Protein AF-W2SHR4-F1 (afdb_monomer_lite)

pLDDT: mean 83.43, std 14.7, range [30.67, 98.25]

Sequence (128 aa):
MEVKLDVLKSTKETQHYEEHKRFLTEFNEQIRTNECVMLLLMALVIFRPDRQNLREKERVRAIQNTYYGVLRRILECEYAGNEAFLVYEMLVRKLEELKHLKEGLVRIYYGFDSRQLDPLIKELFDMM

Secondary structure (DSSP, 8-state):
----HHHHTSSTTHHHHHHHHHHHHHS-HHHHH-HHHHHHHHHHHHS-TT-TT-S-HHHHHHHHHHHHHHHHHHHHHHS-TTHHHHHHHHHHHHHHHHHHHHHHHHHHHHTS-GGGS-HHHHHHTT--

Radius of gyration: 17.23 Å; chains: 1; bounding box: 41×39×40 Å

Organism: Necator americanus (NCBI:txid51031)

Structure (mmCIF, N/CA/C/O backbone):
data_AF-W2SHR4-F1
#
_entry.id   AF-W2SHR4-F1
#
loop_
_atom_site.group_PDB
_atom_site.id
_atom_site.type_symbol
_atom_site.label_atom_id
_atom_site.label_alt_id
_atom_site.label_comp_id
_atom_site.label_asym_id
_atom_site.label_entity_id
_atom_site.label_seq_id
_atom_site.pdbx_PDB_ins_code
_atom_site.Cartn_x
_atom_site.Cartn_y
_atom_site.Cartn_z
_atom_site.occupancy
_atom_site.B_iso_or_equiv
_atom_site.auth_seq_id
_atom_site.auth_comp_id
_atom_site.auth_asym_id
_atom_site.auth_atom_id
_atom_site.pdbx_PDB_model_num
ATOM 1 N N . MET A 1 1 ? -17.056 14.730 2.047 1.00 32.50 1 MET A N 1
ATOM 2 C CA . MET A 1 1 ? -16.840 14.171 3.396 1.00 32.50 1 MET A CA 1
ATOM 3 C C . MET A 1 1 ? -15.903 15.117 4.130 1.00 32.50 1 MET A C 1
ATOM 5 O O . MET A 1 1 ? -14.697 15.008 3.981 1.00 32.50 1 MET A O 1
ATOM 9 N N . GLU A 1 2 ? -16.447 16.112 4.829 1.00 30.67 2 GLU A N 1
ATOM 10 C CA . GLU A 1 2 ? -15.647 17.001 5.677 1.00 30.67 2 GLU A CA 1
ATOM 11 C C . GLU A 1 2 ? -15.578 16.386 7.073 1.00 30.67 2 GLU A C 1
ATOM 13 O O . GLU A 1 2 ? -16.386 16.687 7.948 1.00 30.67 2 GLU A O 1
ATOM 18 N N . VAL A 1 3 ? -14.604 15.502 7.295 1.00 43.50 3 VAL A N 1
ATOM 19 C CA . VAL A 1 3 ? -14.092 15.358 8.660 1.00 43.50 3 VAL A CA 1
ATOM 20 C C . VAL A 1 3 ? -13.490 16.722 8.967 1.00 43.50 3 VAL A C 1
ATOM 22 O O . VAL A 1 3 ? -12.493 17.092 8.346 1.00 43.50 3 VAL A O 1
ATOM 25 N N . LYS A 1 4 ? -14.146 17.525 9.814 1.00 46.62 4 LYS A N 1
ATOM 26 C CA . LYS A 1 4 ? -13.644 18.855 10.173 1.00 46.62 4 LYS A CA 1
ATOM 27 C C . LYS A 1 4 ? -12.223 18.674 10.694 1.00 46.62 4 LYS A C 1
ATOM 29 O O . LYS A 1 4 ? -12.038 18.178 11.796 1.00 46.62 4 LYS A O 1
ATOM 34 N N . LEU A 1 5 ? -11.227 19.072 9.903 1.00 51.47 5 LEU A N 1
ATOM 35 C CA . LEU A 1 5 ? -9.805 19.030 10.268 1.00 51.47 5 LEU A CA 1
ATOM 36 C C . LEU A 1 5 ? -9.551 19.708 11.622 1.00 51.47 5 LEU A C 1
ATOM 38 O O . LEU A 1 5 ? -8.602 19.368 12.314 1.00 51.47 5 LEU A O 1
ATOM 42 N N . ASP A 1 6 ? -10.429 20.628 12.024 1.00 52.22 6 ASP A N 1
ATOM 43 C CA . ASP A 1 6 ? -10.410 21.289 13.329 1.00 52.22 6 ASP A CA 1
ATOM 44 C C . ASP A 1 6 ? -10.598 20.333 14.516 1.00 52.22 6 ASP A C 1
ATOM 46 O O . ASP A 1 6 ? -10.060 20.585 15.588 1.00 52.22 6 ASP A O 1
ATOM 50 N N . VAL A 1 7 ? -11.271 19.201 14.310 1.00 52.81 7 VAL A N 1
ATOM 51 C CA . VAL A 1 7 ? -11.473 18.139 15.306 1.00 52.81 7 VAL A CA 1
ATOM 52 C C . VAL A 1 7 ? -10.161 17.376 15.562 1.00 52.81 7 VAL A C 1
ATOM 54 O O . VAL A 1 7 ? -9.895 16.950 16.682 1.00 52.81 7 VAL A O 1
ATOM 57 N N . LEU A 1 8 ? -9.276 17.293 14.559 1.00 53.03 8 LEU A N 1
ATOM 58 C CA . LEU A 1 8 ? -7.941 16.693 14.688 1.00 53.03 8 LEU A CA 1
ATOM 59 C C . LEU A 1 8 ? -6.909 17.635 15.340 1.00 53.03 8 LEU A C 1
ATOM 61 O O . LEU A 1 8 ? -5.856 17.180 15.776 1.00 53.03 8 LEU A O 1
ATOM 65 N N . LYS A 1 9 ? -7.197 18.943 15.410 1.00 55.06 9 LYS A N 1
ATOM 66 C CA . LYS A 1 9 ? -6.293 19.961 15.979 1.00 55.06 9 LYS A CA 1
ATOM 67 C C . LYS A 1 9 ? -6.436 20.130 17.496 1.00 55.06 9 LYS A C 1
ATOM 69 O O . LYS A 1 9 ? -5.599 20.794 18.101 1.00 55.06 9 LYS A O 1
ATOM 74 N N . SER A 1 10 ? -7.496 19.598 18.111 1.00 54.53 10 SER A N 1
ATOM 75 C CA . SER A 1 10 ? -7.900 19.957 19.480 1.00 54.53 10 SER A CA 1
ATOM 76 C C . SER A 1 10 ? -7.573 18.922 20.564 1.00 54.53 10 SER A C 1
ATOM 78 O O . SER A 1 10 ? -8.203 18.936 21.620 1.00 54.53 10 SER A O 1
ATOM 80 N N . THR A 1 11 ? -6.621 18.012 20.358 1.00 53.72 11 THR A N 1
ATOM 81 C CA . THR A 1 11 ? -6.336 16.928 21.318 1.00 53.72 11 THR A CA 1
ATOM 82 C C . THR A 1 11 ? -4.856 16.832 21.686 1.00 53.72 11 THR A C 1
ATOM 84 O O . THR A 1 11 ? -3.984 17.311 20.970 1.00 53.72 11 THR A O 1
ATOM 87 N N . LYS A 1 12 ? -4.563 16.158 22.811 1.00 57.06 12 LYS A N 1
ATOM 88 C CA . LYS A 1 12 ? -3.208 15.763 23.265 1.00 57.06 12 LYS A CA 1
ATOM 89 C C . LYS A 1 12 ? -2.420 14.928 22.232 1.00 57.06 12 LYS A C 1
ATOM 91 O O . LYS A 1 12 ? -1.250 14.643 22.448 1.00 57.06 12 LYS A O 1
ATOM 96 N N . GLU A 1 13 ? -3.061 14.579 21.120 1.00 62.97 13 GLU A N 1
ATOM 97 C CA . GLU A 1 13 ? -2.592 13.728 20.030 1.00 62.97 13 GLU A CA 1
ATOM 98 C C . GLU A 1 13 ? -2.060 14.536 18.825 1.00 62.97 13 GLU A C 1
ATOM 100 O O . GLU A 1 13 ? -1.950 14.000 17.722 1.00 62.97 13 GLU A O 1
ATOM 105 N N . THR A 1 14 ? -1.709 15.822 18.999 1.00 69.94 14 THR A N 1
ATOM 106 C CA . THR A 1 14 ? -1.122 16.684 17.945 1.00 69.94 14 THR A CA 1
ATOM 107 C C . THR A 1 14 ? 0.033 16.008 17.208 1.00 69.94 14 THR A C 1
ATOM 109 O O . THR A 1 14 ? 0.204 16.205 16.007 1.00 69.94 14 THR A O 1
ATOM 112 N N . GLN A 1 15 ? 0.807 15.175 17.909 1.00 75.88 15 GLN A N 1
ATOM 113 C CA . GLN A 1 15 ? 1.876 14.387 17.308 1.00 75.88 15 GLN A CA 1
ATOM 114 C C . GLN A 1 15 ? 1.356 13.467 16.192 1.00 75.88 15 GLN A C 1
ATOM 116 O O . GLN A 1 15 ? 1.890 13.502 15.087 1.00 75.88 15 GLN A O 1
ATOM 121 N N . HIS A 1 16 ? 0.296 12.696 16.441 1.00 73.88 16 HIS A N 1
ATOM 122 C CA . HIS A 1 16 ? -0.286 11.803 15.439 1.00 73.88 16 HIS A CA 1
ATOM 123 C C . HIS A 1 16 ? -0.889 12.581 14.265 1.00 73.88 16 HIS A C 1
ATOM 125 O O . HIS A 1 16 ? -0.763 12.168 13.113 1.00 73.88 16 HIS A O 1
ATOM 131 N N . TYR A 1 17 ? -1.487 13.746 14.527 1.00 74.00 17 TYR A N 1
ATOM 132 C CA . TYR A 1 17 ? -1.961 14.630 13.462 1.00 74.00 17 TYR A CA 1
ATOM 133 C C . TYR A 1 17 ? -0.818 15.137 12.564 1.00 74.00 17 TYR A C 1
ATOM 135 O O . TYR A 1 17 ? -0.930 15.093 11.336 1.00 74.00 17 TYR A O 1
ATOM 143 N N . GLU A 1 18 ? 0.299 15.577 13.147 1.00 81.50 18 GLU A N 1
ATOM 144 C CA . GLU A 1 18 ? 1.468 16.027 12.381 1.00 81.50 18 GLU A CA 1
ATOM 145 C C . GLU A 1 18 ? 2.153 14.876 11.630 1.00 81.50 18 GLU A C 1
ATOM 147 O O . GLU A 1 18 ? 2.613 15.075 10.507 1.00 81.50 18 GLU A O 1
ATOM 152 N N . GLU A 1 19 ? 2.178 13.661 12.187 1.00 82.94 19 GLU A N 1
ATOM 153 C CA . GLU A 1 19 ? 2.640 12.450 11.490 1.00 82.94 19 GLU A CA 1
ATOM 154 C C . GLU A 1 19 ? 1.773 12.158 10.252 1.00 82.94 19 GLU A C 1
ATOM 156 O O . GLU A 1 19 ? 2.303 11.952 9.156 1.00 82.94 19 GLU A O 1
ATOM 161 N N . HIS A 1 20 ? 0.443 12.232 10.383 1.00 81.06 20 HIS A N 1
ATOM 162 C CA . HIS A 1 20 ? -0.484 12.092 9.255 1.00 81.06 20 HIS A CA 1
ATOM 163 C C . HIS A 1 20 ? -0.265 13.156 8.181 1.00 81.06 20 HIS A C 1
ATOM 165 O O . HIS A 1 20 ? -0.201 12.843 6.990 1.00 81.06 20 HIS A O 1
ATOM 171 N N . LYS A 1 21 ? -0.146 14.420 8.593 1.00 81.81 21 LYS A N 1
ATOM 172 C CA . LYS A 1 21 ? 0.089 15.535 7.676 1.00 81.81 21 LYS A CA 1
ATOM 173 C C . LYS A 1 21 ? 1.411 15.358 6.935 1.00 81.81 21 LYS A C 1
ATOM 175 O O . LYS A 1 21 ? 1.433 15.481 5.713 1.00 81.81 21 LYS A O 1
ATOM 180 N N . ARG A 1 22 ? 2.480 15.009 7.656 1.00 86.25 22 ARG A N 1
ATOM 181 C CA . ARG A 1 22 ? 3.809 14.757 7.092 1.00 86.25 22 ARG A CA 1
ATOM 182 C C . ARG A 1 22 ? 3.770 13.660 6.037 1.00 86.25 22 ARG A C 1
ATOM 184 O O . ARG A 1 22 ? 4.271 13.868 4.935 1.00 86.25 22 ARG A O 1
ATOM 191 N N . PHE A 1 23 ? 3.112 12.542 6.334 1.00 85.31 23 PHE A N 1
ATOM 192 C CA . PHE A 1 23 ? 2.956 11.444 5.384 1.00 85.31 23 PHE A CA 1
ATOM 193 C C . PHE A 1 23 ? 2.295 11.889 4.076 1.00 85.31 23 PHE A C 1
ATOM 195 O O . PHE A 1 23 ? 2.787 11.556 3.000 1.00 85.31 23 PHE A O 1
ATOM 202 N N . LEU A 1 24 ? 1.218 12.680 4.158 1.00 80.19 24 LEU A N 1
ATOM 203 C CA . LEU A 1 24 ? 0.526 13.200 2.976 1.00 80.19 24 LEU A CA 1
ATOM 204 C C . LEU A 1 24 ? 1.394 14.179 2.174 1.00 80.19 24 LEU A C 1
ATOM 206 O O . LEU A 1 24 ? 1.339 14.170 0.946 1.00 80.19 24 LEU A O 1
ATOM 210 N N . THR A 1 25 ? 2.192 15.012 2.847 1.00 81.75 25 THR A N 1
ATOM 211 C CA . THR A 1 25 ? 3.056 15.998 2.180 1.00 81.75 25 THR A CA 1
ATOM 212 C C . THR A 1 25 ? 4.319 15.396 1.570 1.00 81.75 25 THR A C 1
ATOM 214 O O . THR A 1 25 ? 4.777 15.872 0.538 1.00 81.75 25 THR A O 1
ATOM 217 N N . GLU A 1 26 ? 4.887 14.359 2.187 1.00 84.12 26 GLU A N 1
ATOM 218 C CA . GLU A 1 26 ? 6.123 13.713 1.721 1.00 84.12 26 GLU A CA 1
ATOM 219 C C . GLU A 1 26 ? 5.883 12.693 0.606 1.00 84.12 26 GLU A C 1
ATOM 221 O O . GLU A 1 26 ? 6.832 12.192 0.001 1.00 84.12 26 GLU A O 1
ATOM 226 N N . PHE A 1 27 ? 4.626 12.346 0.332 1.00 82.25 27 PHE A N 1
ATOM 227 C CA . PHE A 1 27 ? 4.316 11.384 -0.708 1.00 82.25 27 PHE A CA 1
ATOM 228 C C . PHE A 1 27 ? 4.561 12.006 -2.094 1.00 82.25 27 PHE A C 1
ATOM 230 O O . PHE A 1 27 ? 3.871 12.943 -2.511 1.00 82.25 27 PHE A O 1
ATOM 237 N N . ASN A 1 28 ? 5.558 11.467 -2.803 1.00 83.25 28 ASN A N 1
ATOM 238 C CA . ASN A 1 28 ? 6.052 11.979 -4.081 1.00 83.25 28 ASN A CA 1
ATOM 239 C C . ASN A 1 28 ? 4.904 12.223 -5.080 1.00 83.25 28 ASN A C 1
ATOM 241 O O . ASN A 1 28 ? 4.125 11.320 -5.380 1.00 83.25 28 ASN A O 1
ATOM 245 N N . GLU A 1 29 ? 4.810 13.448 -5.601 1.00 86.19 29 GLU A N 1
ATOM 246 C CA . GLU A 1 29 ? 3.749 13.875 -6.518 1.00 86.19 29 GLU A CA 1
ATOM 247 C C . GLU A 1 29 ? 3.669 13.045 -7.801 1.00 86.19 29 GLU A C 1
ATOM 249 O O . GLU A 1 29 ? 2.566 12.701 -8.213 1.00 86.19 29 GLU A O 1
ATOM 254 N N . GLN A 1 30 ? 4.805 12.654 -8.384 1.00 85.69 30 GLN A N 1
ATOM 255 C CA . GLN A 1 30 ? 4.838 11.828 -9.597 1.00 85.69 30 GLN A CA 1
ATOM 256 C C . GLN A 1 30 ? 4.184 10.462 -9.371 1.00 85.69 30 GLN A C 1
ATOM 258 O O . GLN A 1 30 ? 3.528 9.922 -10.254 1.00 85.69 30 GLN A O 1
ATOM 263 N N . ILE A 1 31 ? 4.326 9.914 -8.164 1.00 87.31 31 ILE A N 1
ATOM 264 C CA . ILE A 1 31 ? 3.673 8.660 -7.786 1.00 87.31 31 ILE A CA 1
ATOM 265 C C . ILE A 1 31 ? 2.183 8.897 -7.547 1.00 87.31 31 ILE A C 1
ATOM 267 O O . ILE A 1 31 ? 1.371 8.085 -7.976 1.00 87.31 31 ILE A O 1
ATOM 271 N N . ARG A 1 32 ? 1.802 10.016 -6.909 1.00 87.31 32 ARG A N 1
ATOM 272 C CA . ARG A 1 32 ? 0.382 10.355 -6.676 1.00 87.31 32 ARG A CA 1
ATOM 273 C C . ARG A 1 32 ? -0.406 10.486 -7.972 1.00 87.31 32 ARG A C 1
ATOM 275 O O . ARG A 1 32 ? -1.594 10.181 -7.974 1.00 87.31 32 ARG A O 1
ATOM 282 N N . THR A 1 33 ? 0.232 10.960 -9.038 1.00 89.94 33 THR A N 1
ATOM 283 C CA . THR A 1 33 ? -0.394 11.117 -10.355 1.00 89.94 33 THR A CA 1
ATOM 284 C C . THR A 1 33 ? -0.291 9.865 -11.226 1.00 89.94 33 THR A C 1
ATOM 286 O O . THR A 1 33 ? -1.002 9.773 -12.225 1.00 89.94 33 THR A O 1
ATOM 289 N N . ASN A 1 34 ? 0.522 8.874 -10.843 1.00 92.88 34 ASN A N 1
ATOM 290 C CA . ASN A 1 34 ? 0.553 7.571 -11.497 1.00 92.88 34 ASN A CA 1
ATOM 291 C C . ASN A 1 34 ? -0.589 6.683 -10.975 1.00 92.88 34 ASN A C 1
ATOM 293 O O . ASN A 1 34 ? -0.480 6.008 -9.947 1.00 92.88 34 ASN A O 1
ATOM 297 N N . GLU A 1 35 ? -1.698 6.675 -11.713 1.00 94.00 35 GLU A N 1
ATOM 298 C CA . GLU A 1 35 ? -2.903 5.918 -11.367 1.00 94.00 35 GLU A CA 1
ATOM 299 C C . GLU A 1 35 ? -2.632 4.415 -11.199 1.00 94.00 35 GLU A C 1
ATOM 301 O O . GLU A 1 35 ? -3.082 3.811 -10.223 1.00 94.00 35 GLU A O 1
ATOM 306 N N . CYS A 1 36 ? -1.850 3.814 -12.101 1.00 94.06 36 CYS A N 1
ATOM 307 C CA . CYS A 1 36 ? -1.515 2.392 -12.054 1.00 94.06 36 CYS A CA 1
ATOM 308 C C . CYS A 1 36 ? -0.794 2.026 -10.754 1.00 94.06 36 CYS A C 1
ATOM 310 O O . CYS A 1 36 ? -1.185 1.080 -10.064 1.00 94.06 36 CYS A O 1
ATOM 312 N N . VAL A 1 37 ? 0.234 2.795 -10.390 1.00 95.12 37 VAL A N 1
ATOM 313 C CA . VAL A 1 37 ? 0.981 2.585 -9.146 1.00 95.12 37 VAL A CA 1
ATOM 314 C C . VAL A 1 37 ? 0.067 2.780 -7.937 1.00 95.12 37 VAL A C 1
ATOM 316 O O . VAL A 1 37 ? 0.052 1.931 -7.046 1.00 95.12 37 VAL A O 1
ATOM 319 N N . MET A 1 38 ? -0.762 3.827 -7.916 1.00 94.75 38 MET A N 1
ATOM 320 C CA . MET A 1 38 ? -1.689 4.079 -6.807 1.00 94.75 38 MET A CA 1
ATOM 321 C C . MET A 1 38 ? -2.724 2.960 -6.625 1.00 94.75 38 MET A C 1
ATOM 323 O O . MET A 1 38 ? -2.985 2.552 -5.491 1.00 94.75 38 MET A O 1
ATOM 327 N N . LEU A 1 39 ? -3.279 2.412 -7.710 1.00 96.19 39 LEU A N 1
ATOM 328 C CA . LEU A 1 39 ? -4.194 1.263 -7.666 1.00 96.19 39 LEU A CA 1
ATOM 329 C C . LEU A 1 39 ? -3.521 0.010 -7.101 1.00 96.19 39 LEU A C 1
ATOM 331 O O . LEU A 1 39 ? -4.117 -0.698 -6.285 1.00 96.19 39 LEU A O 1
ATOM 335 N N . LEU A 1 40 ? -2.263 -0.238 -7.466 1.00 97.00 40 LEU A N 1
ATOM 336 C CA . LEU A 1 40 ? -1.490 -1.350 -6.914 1.00 97.00 40 LEU A CA 1
ATOM 337 C C . LEU A 1 40 ? -1.206 -1.158 -5.421 1.00 97.00 40 LEU A C 1
ATOM 339 O O . LEU A 1 40 ? -1.367 -2.100 -4.644 1.00 97.00 40 LEU A O 1
ATOM 343 N N . LEU A 1 41 ? -0.860 0.057 -4.988 1.00 95.75 41 LEU A N 1
ATOM 344 C CA . LEU A 1 41 ? -0.686 0.369 -3.566 1.00 95.75 41 LEU A CA 1
ATOM 345 C C . LEU A 1 41 ? -1.991 0.174 -2.781 1.00 95.75 41 LEU A C 1
ATOM 347 O O . LEU A 1 41 ? -1.978 -0.428 -1.707 1.00 95.75 41 LEU A O 1
ATOM 351 N N . MET A 1 42 ? -3.132 0.602 -3.329 1.00 95.19 42 MET A N 1
ATOM 352 C CA . MET A 1 42 ? -4.446 0.354 -2.725 1.00 95.19 42 MET A CA 1
ATOM 353 C C . MET A 1 42 ? -4.740 -1.146 -2.602 1.00 95.19 42 MET A C 1
ATOM 355 O O . MET A 1 42 ? -5.152 -1.605 -1.533 1.00 95.19 42 MET A O 1
ATOM 359 N N . ALA A 1 43 ? -4.466 -1.932 -3.648 1.00 97.00 43 ALA A N 1
ATOM 360 C CA . ALA A 1 43 ? -4.613 -3.384 -3.606 1.00 97.00 43 ALA A CA 1
ATOM 361 C C . ALA A 1 43 ? -3.732 -4.011 -2.510 1.00 97.00 43 ALA A C 1
ATOM 363 O O . ALA A 1 43 ? -4.214 -4.837 -1.734 1.00 97.00 43 ALA A O 1
ATOM 364 N N . LEU A 1 44 ? -2.480 -3.566 -2.367 1.00 96.56 44 LEU A N 1
ATOM 365 C CA . LEU A 1 44 ? -1.560 -4.032 -1.322 1.00 96.56 44 LEU A CA 1
ATOM 366 C C . LEU A 1 44 ? -2.050 -3.719 0.102 1.00 96.56 44 LEU A C 1
ATOM 368 O O . LEU A 1 44 ? -1.853 -4.531 1.009 1.00 96.56 44 LEU A O 1
ATOM 372 N N . VAL A 1 45 ? -2.718 -2.578 0.306 1.00 94.31 45 VAL A N 1
ATOM 373 C CA . VAL A 1 45 ? -3.340 -2.197 1.590 1.00 94.31 45 VAL A CA 1
ATOM 374 C C . VAL A 1 45 ? -4.608 -3.016 1.879 1.00 94.31 45 VAL A C 1
ATOM 376 O O . VAL A 1 45 ? -4.901 -3.354 3.041 1.00 94.31 45 VAL A O 1
ATOM 379 N N . ILE A 1 46 ? -5.373 -3.355 0.839 1.00 93.62 46 ILE A N 1
ATOM 380 C CA . ILE A 1 46 ? -6.583 -4.180 0.937 1.00 93.62 46 ILE A CA 1
ATOM 381 C C . ILE A 1 46 ? -6.215 -5.628 1.274 1.00 93.62 46 ILE A C 1
ATOM 383 O O . ILE A 1 46 ? -6.648 -6.147 2.307 1.00 93.62 46 ILE A O 1
ATOM 387 N N . PHE A 1 47 ? -5.363 -6.252 0.461 1.00 95.12 47 PHE A N 1
ATOM 388 C CA . PHE A 1 47 ? -4.954 -7.652 0.585 1.00 95.12 47 PHE A CA 1
ATOM 389 C C . PHE A 1 47 ? -3.822 -7.837 1.595 1.00 95.12 47 PHE A C 1
ATOM 391 O O . PHE A 1 47 ? -2.748 -8.330 1.275 1.00 95.12 47 PHE A O 1
ATOM 398 N N . ARG A 1 48 ? -4.068 -7.457 2.849 1.00 92.19 48 ARG A N 1
ATOM 399 C CA . ARG A 1 48 ? -3.105 -7.640 3.937 1.00 92.19 48 ARG A CA 1
ATOM 400 C C . ARG A 1 48 ? -3.383 -8.918 4.742 1.00 92.19 48 ARG A C 1
ATOM 402 O O . ARG A 1 48 ? -4.462 -9.026 5.330 1.00 92.19 48 ARG A O 1
ATOM 409 N N . PRO A 1 49 ? -2.428 -9.864 4.831 1.00 94.25 49 PRO A N 1
ATOM 410 C CA . PRO A 1 49 ? -2.622 -11.130 5.541 1.00 94.25 49 PRO A CA 1
ATOM 411 C C . PRO A 1 49 ? -2.556 -10.994 7.072 1.00 94.25 49 PRO A C 1
ATOM 413 O O . PRO A 1 49 ? -2.964 -11.909 7.787 1.00 94.25 49 PRO A O 1
ATOM 416 N N . ASP A 1 50 ? -2.058 -9.864 7.583 1.00 89.00 50 ASP A N 1
ATOM 417 C CA . ASP A 1 50 ? -1.942 -9.548 9.014 1.00 89.00 50 ASP A CA 1
ATOM 418 C C . ASP A 1 50 ? -3.245 -9.003 9.634 1.00 89.00 50 ASP A C 1
ATOM 420 O O . ASP A 1 50 ? -3.294 -8.739 10.835 1.00 89.00 50 ASP A O 1
ATOM 424 N N . ARG A 1 51 ? -4.331 -8.882 8.854 1.00 87.19 51 ARG A N 1
ATOM 425 C CA . ARG A 1 51 ? -5.643 -8.479 9.377 1.00 87.19 51 ARG A CA 1
ATOM 426 C C . ARG A 1 51 ? -6.173 -9.498 10.395 1.00 87.19 51 ARG A C 1
ATOM 428 O O . ARG A 1 51 ? -6.104 -10.715 10.198 1.00 87.19 51 ARG A O 1
ATOM 435 N N . GLN A 1 52 ? -6.740 -8.977 11.481 1.00 84.62 52 GLN A N 1
ATOM 436 C CA . GLN A 1 52 ? -7.416 -9.782 12.497 1.00 84.62 52 GLN A CA 1
ATOM 437 C C . GLN A 1 52 ? -8.617 -10.522 11.887 1.00 84.62 52 GLN A C 1
ATOM 439 O O . GLN A 1 52 ? -9.204 -10.067 10.908 1.00 84.62 52 GLN A O 1
ATOM 444 N N . ASN A 1 53 ? -8.962 -11.680 12.456 1.00 86.81 53 ASN A N 1
ATOM 445 C CA . ASN A 1 53 ? -10.112 -12.505 12.053 1.00 86.81 53 ASN A CA 1
ATOM 446 C C . ASN A 1 53 ? -10.100 -13.015 10.595 1.00 86.81 53 ASN A C 1
ATOM 448 O O . ASN A 1 53 ? -11.098 -13.549 10.110 1.00 86.81 53 ASN A O 1
ATOM 452 N N . LEU A 1 54 ? -8.966 -12.916 9.893 1.00 92.00 54 LEU A N 1
ATOM 453 C CA . LEU A 1 54 ? -8.824 -13.439 8.539 1.00 92.00 54 LEU A CA 1
ATOM 454 C C . LEU A 1 54 ? -8.678 -14.972 8.549 1.00 92.00 54 LEU A C 1
ATOM 456 O O . LEU A 1 54 ? -7.726 -15.503 9.123 1.00 92.00 54 LEU A O 1
ATOM 460 N N . ARG A 1 55 ? -9.607 -15.674 7.882 1.00 93.69 55 ARG A N 1
ATOM 461 C CA . ARG A 1 55 ? -9.627 -17.149 7.792 1.00 93.69 55 ARG A CA 1
ATOM 462 C C . ARG 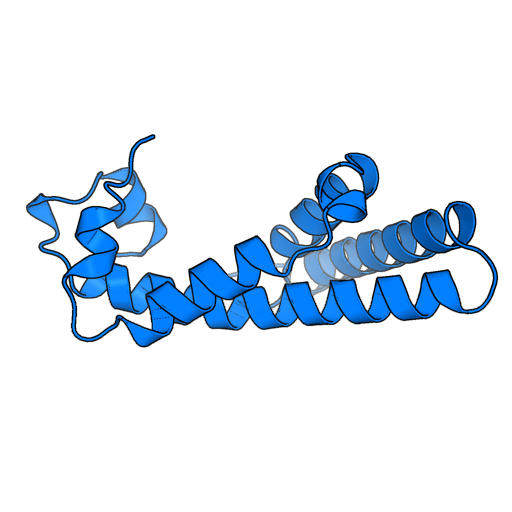A 1 55 ? -8.560 -17.706 6.844 1.00 93.69 55 ARG A C 1
ATOM 464 O O . ARG A 1 55 ? -7.812 -18.599 7.215 1.00 93.69 55 ARG A O 1
ATOM 471 N N . GLU A 1 56 ? -8.463 -17.164 5.631 1.00 94.94 56 GLU A N 1
ATOM 472 C CA . GLU A 1 56 ? -7.570 -17.668 4.573 1.00 94.94 56 GLU A CA 1
ATOM 473 C C . GLU A 1 56 ? -6.316 -16.791 4.405 1.00 94.94 56 GLU A C 1
ATOM 475 O O . GLU A 1 56 ? -6.083 -16.196 3.350 1.00 94.94 56 GLU A O 1
ATOM 480 N N . LYS A 1 57 ? -5.499 -16.689 5.463 1.00 96.06 57 LYS A N 1
ATOM 481 C CA . LYS A 1 57 ? -4.315 -15.807 5.486 1.00 96.06 57 LYS A CA 1
ATOM 482 C C . LYS A 1 57 ? -3.326 -16.089 4.356 1.00 96.06 57 LYS A C 1
ATOM 484 O O . LYS A 1 57 ? -2.848 -15.152 3.725 1.00 96.06 57 LYS A O 1
ATOM 489 N N . GLU A 1 58 ? -3.066 -17.361 4.064 1.00 96.25 58 GLU A N 1
ATOM 490 C CA . GLU A 1 58 ? -2.108 -17.749 3.022 1.00 96.25 58 GLU A CA 1
ATOM 491 C C . GLU A 1 58 ? -2.602 -17.415 1.614 1.00 96.25 58 GLU A C 1
ATOM 493 O O . GLU A 1 58 ? -1.819 -16.967 0.778 1.00 96.25 58 GLU A O 1
ATOM 498 N N . ARG A 1 59 ? -3.913 -17.513 1.359 1.00 97.06 59 ARG A N 1
ATOM 499 C CA . ARG A 1 59 ? -4.483 -17.082 0.077 1.00 97.06 59 ARG A CA 1
ATOM 500 C C . ARG A 1 59 ? -4.334 -15.575 -0.113 1.00 97.06 59 ARG A C 1
ATOM 502 O O . ARG A 1 59 ? -3.926 -15.126 -1.180 1.00 97.06 59 ARG A O 1
ATOM 509 N N . VAL A 1 60 ? -4.619 -14.792 0.929 1.00 97.62 60 VAL A N 1
ATOM 510 C CA . VAL A 1 60 ? -4.434 -13.333 0.892 1.00 97.62 60 VAL A CA 1
ATOM 511 C C . VAL A 1 60 ? -2.961 -12.965 0.728 1.00 97.62 60 VAL A C 1
ATOM 513 O O . VAL A 1 60 ? -2.652 -12.085 -0.069 1.00 97.62 60 VAL A O 1
ATOM 516 N N . ARG A 1 61 ? -2.045 -13.668 1.405 1.00 97.44 61 ARG A N 1
ATOM 517 C CA . ARG A 1 61 ? -0.597 -13.492 1.231 1.00 97.44 61 ARG A CA 1
ATOM 518 C C . ARG A 1 61 ? -0.166 -13.762 -0.210 1.00 97.44 61 ARG A C 1
ATOM 520 O O . ARG A 1 61 ? 0.589 -12.972 -0.767 1.00 97.44 61 ARG A O 1
ATOM 527 N N . ALA A 1 62 ? -0.654 -14.839 -0.823 1.00 98.12 62 ALA A N 1
ATOM 528 C CA . ALA A 1 62 ? -0.342 -15.162 -2.213 1.00 98.12 62 ALA A CA 1
ATOM 529 C C . ALA A 1 62 ? -0.796 -14.046 -3.169 1.00 98.12 62 ALA A C 1
ATOM 531 O O . ALA A 1 62 ? -0.004 -13.593 -3.991 1.00 98.12 62 ALA A O 1
ATOM 532 N N . ILE A 1 63 ? -2.023 -13.541 -2.998 1.00 97.88 63 ILE A N 1
ATOM 533 C CA . ILE A 1 63 ? -2.550 -12.406 -3.772 1.00 97.88 63 ILE A CA 1
ATOM 534 C C . ILE A 1 63 ? -1.692 -11.149 -3.558 1.00 97.88 63 ILE A C 1
ATOM 536 O O . ILE A 1 63 ? -1.322 -10.474 -4.518 1.00 97.88 63 ILE A O 1
ATOM 540 N N . GLN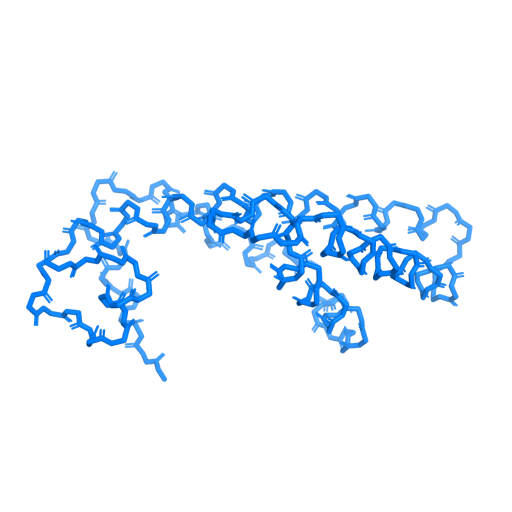 A 1 64 ? -1.331 -10.845 -2.310 1.00 97.44 64 GLN A N 1
ATOM 541 C CA . GLN A 1 64 ? -0.484 -9.697 -1.989 1.00 97.44 64 GLN A CA 1
ATOM 542 C C . GLN A 1 64 ? 0.886 -9.793 -2.670 1.00 97.44 64 GLN A C 1
ATOM 544 O O . GLN A 1 64 ? 1.359 -8.818 -3.251 1.00 97.44 64 GLN A O 1
ATOM 549 N N . ASN A 1 65 ? 1.500 -10.977 -2.655 1.00 97.94 65 ASN A N 1
ATOM 550 C CA . ASN A 1 65 ? 2.775 -11.230 -3.322 1.00 97.94 65 ASN A CA 1
ATOM 551 C C . ASN A 1 65 ? 2.674 -11.033 -4.840 1.00 97.94 65 ASN A C 1
ATOM 553 O O . ASN A 1 65 ? 3.600 -10.491 -5.444 1.00 97.94 65 ASN A O 1
ATOM 557 N N . THR A 1 66 ? 1.550 -11.414 -5.458 1.00 98.19 66 THR A N 1
ATOM 558 C CA . THR A 1 66 ? 1.287 -11.111 -6.871 1.00 98.19 66 THR A CA 1
ATOM 559 C C . THR A 1 66 ? 1.291 -9.605 -7.116 1.00 98.19 66 THR A C 1
ATOM 561 O O . THR A 1 66 ? 1.979 -9.151 -8.026 1.00 98.19 66 THR A O 1
ATOM 564 N N . TYR A 1 67 ? 0.601 -8.815 -6.288 1.00 98.25 67 TYR A N 1
ATOM 565 C CA . TYR A 1 67 ? 0.586 -7.356 -6.439 1.00 98.25 67 TYR A CA 1
ATOM 566 C C . TYR A 1 67 ? 1.955 -6.709 -6.202 1.00 98.25 67 TYR A C 1
ATOM 568 O O . TYR A 1 67 ? 2.318 -5.806 -6.952 1.00 98.25 67 TYR A O 1
ATOM 576 N N . TYR A 1 68 ? 2.752 -7.192 -5.241 1.00 97.94 68 TYR A N 1
ATOM 577 C CA . TYR A 1 68 ? 4.140 -6.739 -5.073 1.00 97.94 68 TYR A CA 1
ATOM 578 C C . TYR A 1 68 ? 4.980 -7.029 -6.321 1.00 97.94 68 TYR A C 1
ATOM 580 O O . TYR A 1 68 ? 5.731 -6.168 -6.780 1.00 97.94 68 TYR A O 1
ATOM 588 N N . GLY A 1 69 ? 4.815 -8.221 -6.903 1.00 97.69 69 GLY A N 1
ATOM 589 C CA . GLY A 1 69 ? 5.465 -8.594 -8.155 1.00 97.69 69 GLY A CA 1
ATOM 590 C C . GLY A 1 69 ? 5.066 -7.680 -9.313 1.00 97.69 69 GLY A C 1
ATOM 591 O O . GLY A 1 69 ? 5.938 -7.180 -10.017 1.00 97.69 69 GLY A O 1
ATOM 592 N N . VAL A 1 70 ? 3.767 -7.416 -9.488 1.00 97.88 70 VAL A N 1
ATOM 593 C CA . VAL A 1 70 ? 3.258 -6.520 -10.541 1.00 97.88 70 VAL A CA 1
ATOM 594 C C . VAL A 1 70 ? 3.774 -5.095 -10.347 1.00 97.88 70 VAL A C 1
ATOM 596 O O . VAL A 1 70 ? 4.282 -4.514 -11.300 1.00 97.88 70 VAL A O 1
ATOM 599 N N . LEU A 1 71 ? 3.723 -4.557 -9.123 1.00 97.56 71 LEU A N 1
ATOM 600 C CA . LEU A 1 71 ? 4.253 -3.229 -8.805 1.00 97.56 71 LEU A CA 1
ATOM 601 C C . LEU A 1 71 ? 5.726 -3.114 -9.190 1.00 97.56 71 LEU A C 1
ATOM 603 O O . LEU A 1 71 ? 6.106 -2.183 -9.893 1.00 97.56 71 LEU A O 1
ATOM 607 N N . ARG A 1 72 ? 6.545 -4.091 -8.792 1.00 96.75 72 ARG A N 1
ATOM 608 C CA . ARG A 1 72 ? 7.964 -4.116 -9.150 1.00 96.75 72 ARG A CA 1
ATOM 609 C C . ARG A 1 72 ? 8.172 -4.083 -10.666 1.00 96.75 72 ARG A C 1
ATOM 611 O O . ARG A 1 72 ? 8.992 -3.308 -11.139 1.00 96.75 72 ARG A O 1
ATOM 618 N N . ARG A 1 73 ? 7.419 -4.888 -11.425 1.00 96.00 73 ARG A N 1
ATOM 619 C CA . ARG A 1 73 ? 7.527 -4.933 -12.893 1.00 96.00 73 ARG A CA 1
ATOM 620 C C . ARG A 1 73 ? 7.110 -3.627 -13.560 1.00 96.00 73 ARG A C 1
ATOM 622 O O . ARG A 1 73 ? 7.787 -3.199 -14.482 1.00 96.00 73 ARG A O 1
ATOM 629 N N . ILE A 1 74 ? 6.037 -2.992 -13.089 1.00 95.31 74 ILE A N 1
ATOM 630 C CA . ILE A 1 74 ? 5.600 -1.686 -13.602 1.00 95.31 74 ILE A CA 1
ATOM 631 C C . ILE A 1 74 ? 6.698 -0.640 -13.395 1.00 95.31 74 ILE A C 1
ATOM 633 O O . ILE A 1 74 ? 7.077 0.039 -14.343 1.00 95.31 74 ILE A O 1
ATOM 637 N N . LEU A 1 75 ? 7.280 -0.575 -12.196 1.00 95.38 75 LEU A N 1
ATOM 638 C CA . LEU A 1 75 ? 8.359 0.371 -11.908 1.00 95.38 75 LEU A CA 1
ATOM 639 C C . LEU A 1 75 ? 9.616 0.090 -12.745 1.00 95.38 75 LEU A C 1
ATOM 641 O O . LEU A 1 75 ? 10.252 1.024 -13.215 1.00 95.38 75 LEU A O 1
ATOM 645 N N . GLU A 1 76 ? 9.958 -1.181 -12.980 1.00 95.06 76 GLU A N 1
ATOM 646 C CA . GLU A 1 76 ? 11.054 -1.576 -13.882 1.00 95.06 76 GLU A CA 1
ATOM 647 C C . GLU A 1 76 ? 10.807 -1.152 -15.346 1.00 95.06 76 GLU A C 1
ATOM 649 O O . GLU A 1 76 ? 11.765 -0.993 -16.101 1.00 95.06 76 GLU A O 1
ATOM 654 N N . CYS A 1 77 ? 9.549 -0.972 -15.763 1.00 94.19 77 CYS A N 1
ATOM 655 C CA . CYS A 1 77 ? 9.200 -0.464 -17.092 1.00 94.19 77 CYS A CA 1
ATOM 656 C C . CYS A 1 77 ? 9.196 1.069 -17.177 1.00 94.19 77 CYS A C 1
ATOM 658 O O . CYS A 1 77 ? 9.409 1.612 -18.259 1.00 94.19 77 CYS A O 1
ATOM 660 N N . GLU A 1 78 ? 8.930 1.758 -16.069 1.00 91.75 78 GLU A N 1
ATOM 661 C CA . GLU A 1 78 ? 8.793 3.219 -16.028 1.00 91.75 78 GLU A CA 1
ATOM 662 C C . GLU A 1 78 ? 10.094 3.943 -15.652 1.00 91.75 78 GLU A C 1
ATOM 664 O O . GLU A 1 78 ? 10.313 5.072 -16.090 1.00 91.75 78 GLU A O 1
ATOM 669 N N . TYR A 1 79 ? 10.968 3.301 -14.873 1.00 91.94 79 TYR A N 1
ATOM 670 C CA . TYR A 1 79 ? 12.191 3.899 -14.337 1.00 91.94 79 TYR A CA 1
ATOM 671 C C . TYR A 1 79 ? 13.437 3.140 -14.801 1.00 91.94 79 TYR A C 1
ATOM 673 O O . TYR A 1 79 ? 13.444 1.914 -14.917 1.00 91.94 79 TYR A O 1
ATOM 681 N N . ALA A 1 80 ? 14.530 3.865 -15.046 1.00 90.69 80 ALA A N 1
ATOM 682 C CA . ALA A 1 80 ? 15.744 3.284 -15.610 1.00 90.69 80 ALA A CA 1
ATOM 683 C C . ALA A 1 80 ? 16.711 2.760 -14.534 1.00 90.69 80 ALA A C 1
ATOM 685 O O . ALA A 1 80 ? 16.986 3.409 -13.522 1.00 90.69 80 ALA A O 1
ATOM 686 N N . GLY A 1 81 ? 17.314 1.598 -14.797 1.00 83.38 81 GLY A N 1
ATOM 687 C 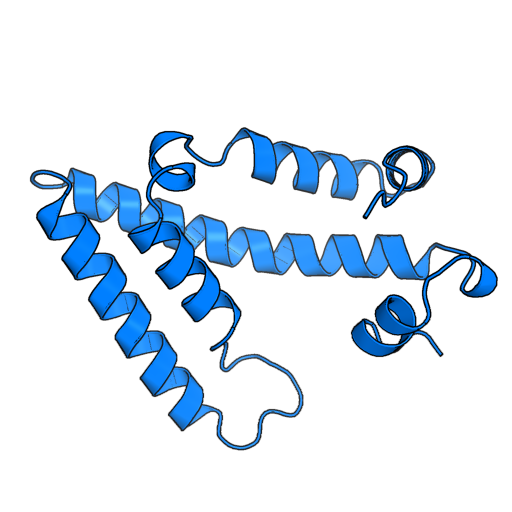CA . GLY A 1 81 ? 18.408 1.061 -13.986 1.00 83.38 81 GLY A CA 1
ATOM 688 C C . GLY A 1 81 ? 18.035 0.891 -12.509 1.00 83.38 81 GLY A C 1
ATOM 689 O O . GLY A 1 81 ? 17.051 0.238 -12.177 1.00 83.38 81 GLY A O 1
ATOM 690 N N . ASN A 1 82 ? 18.843 1.459 -11.609 1.00 92.06 82 ASN A N 1
ATOM 691 C CA . ASN A 1 82 ? 18.651 1.309 -10.162 1.00 92.06 82 ASN A CA 1
ATOM 692 C C . ASN A 1 82 ? 17.509 2.176 -9.594 1.00 92.06 82 ASN A C 1
ATOM 694 O O . ASN A 1 82 ? 17.110 1.992 -8.446 1.00 92.06 82 ASN A O 1
ATOM 698 N N . GLU A 1 83 ? 16.975 3.123 -10.368 1.00 93.50 83 GLU A N 1
ATOM 699 C CA . GLU A 1 83 ? 15.919 4.025 -9.900 1.00 93.50 83 GLU A CA 1
ATOM 700 C C . GLU A 1 83 ? 14.629 3.265 -9.565 1.00 93.50 83 GLU A C 1
ATOM 702 O O . GLU A 1 83 ? 14.055 3.480 -8.499 1.00 93.50 83 GLU A O 1
ATOM 707 N N . ALA A 1 84 ? 14.240 2.294 -10.400 1.00 94.25 84 ALA A N 1
ATOM 708 C CA . ALA A 1 84 ? 13.069 1.447 -10.167 1.00 94.25 84 ALA A CA 1
ATOM 709 C C . ALA A 1 84 ? 13.115 0.748 -8.798 1.00 94.25 84 ALA A C 1
ATOM 711 O O . ALA A 1 84 ? 12.116 0.688 -8.079 1.00 94.25 84 ALA A O 1
ATOM 712 N N . PHE A 1 85 ? 14.295 0.252 -8.413 1.00 94.81 85 PHE A N 1
ATOM 713 C CA . PHE A 1 85 ? 14.503 -0.403 -7.124 1.00 94.81 85 PHE A CA 1
ATOM 714 C C . PHE A 1 85 ? 14.364 0.579 -5.954 1.00 94.81 85 PHE A C 1
ATOM 716 O O . PHE A 1 85 ? 13.688 0.272 -4.973 1.00 94.81 85 PHE A O 1
ATOM 723 N N . LEU A 1 86 ? 14.951 1.774 -6.065 1.00 95.00 86 LEU A N 1
ATOM 724 C CA . LEU A 1 86 ? 14.851 2.807 -5.029 1.00 95.00 86 LEU A CA 1
ATOM 725 C C . LEU A 1 86 ? 13.406 3.281 -4.832 1.00 95.00 86 LEU A C 1
ATOM 727 O O . LEU A 1 86 ? 12.959 3.435 -3.694 1.00 95.00 86 LEU A O 1
ATOM 731 N N . VAL A 1 87 ? 12.664 3.467 -5.928 1.00 94.56 87 VAL A N 1
ATOM 732 C CA . VAL A 1 87 ? 11.243 3.834 -5.883 1.00 94.56 87 VAL A CA 1
ATOM 733 C C . VAL A 1 87 ? 10.419 2.717 -5.245 1.00 94.56 87 VAL A C 1
ATOM 735 O O . VAL A 1 87 ? 9.594 2.993 -4.374 1.00 94.56 87 VAL A O 1
ATOM 738 N N . TYR A 1 88 ? 10.670 1.457 -5.609 1.00 95.62 88 TYR A N 1
ATOM 739 C CA . TYR A 1 88 ? 9.996 0.309 -5.003 1.00 95.62 88 TYR A CA 1
ATOM 740 C C . TYR A 1 88 ? 10.219 0.247 -3.485 1.00 95.62 88 TYR A C 1
ATOM 742 O O . TYR A 1 88 ? 9.254 0.172 -2.725 1.00 95.62 88 TYR A O 1
ATOM 750 N N . GLU A 1 89 ? 11.469 0.343 -3.027 1.00 95.25 89 GLU A N 1
ATOM 751 C CA . GLU A 1 89 ? 11.810 0.332 -1.598 1.00 95.25 89 GLU A CA 1
ATOM 752 C C . GLU A 1 89 ? 11.138 1.480 -0.837 1.00 95.25 89 GLU A C 1
ATOM 754 O O . GLU A 1 89 ? 10.573 1.283 0.241 1.00 95.25 89 GLU A O 1
ATOM 759 N N . MET A 1 90 ? 11.149 2.685 -1.411 1.00 94.44 90 MET A N 1
ATOM 760 C CA . MET A 1 90 ? 10.460 3.839 -0.837 1.00 94.44 90 MET A CA 1
ATOM 761 C C . MET A 1 90 ? 8.952 3.581 -0.696 1.00 94.44 90 MET A C 1
ATOM 763 O O . MET A 1 90 ? 8.372 3.885 0.347 1.00 94.44 90 MET A O 1
ATOM 767 N N . LEU A 1 91 ? 8.311 3.004 -1.714 1.00 95.06 91 LEU A N 1
ATOM 768 C CA . LEU A 1 91 ? 6.885 2.679 -1.684 1.00 95.06 91 LEU A CA 1
ATOM 769 C C . LEU A 1 91 ? 6.548 1.620 -0.632 1.00 95.06 91 LEU A C 1
ATOM 771 O O . LEU A 1 91 ? 5.566 1.770 0.095 1.00 95.06 91 LEU A O 1
ATOM 775 N N . VAL A 1 92 ? 7.371 0.576 -0.510 1.00 94.31 92 VAL A N 1
ATOM 776 C CA . VAL A 1 92 ? 7.209 -0.451 0.528 1.00 94.31 92 VAL A CA 1
ATOM 777 C C . VAL A 1 92 ? 7.312 0.170 1.922 1.00 94.31 92 VAL A C 1
ATOM 779 O O . VAL A 1 92 ? 6.439 -0.075 2.753 1.00 94.31 92 VAL A O 1
ATOM 782 N N . ARG A 1 93 ? 8.294 1.049 2.162 1.00 93.00 93 ARG A N 1
ATOM 783 C CA . ARG A 1 93 ? 8.413 1.782 3.436 1.00 93.00 93 ARG A CA 1
ATOM 784 C C . ARG A 1 93 ? 7.188 2.644 3.722 1.00 93.00 93 ARG A C 1
ATOM 786 O O . ARG A 1 93 ? 6.680 2.629 4.838 1.00 93.00 93 ARG A O 1
ATOM 793 N N . LYS A 1 94 ? 6.639 3.330 2.714 1.00 91.44 94 LYS A N 1
ATOM 794 C CA . LYS A 1 94 ? 5.397 4.106 2.880 1.00 91.44 94 LYS A CA 1
ATOM 795 C C . LYS A 1 94 ? 4.199 3.221 3.248 1.00 91.44 94 LYS A C 1
ATOM 797 O O . LYS A 1 94 ? 3.358 3.645 4.038 1.00 91.44 94 LYS A O 1
ATOM 802 N N . LEU A 1 95 ? 4.123 1.985 2.748 1.00 91.88 95 LEU A N 1
ATOM 803 C CA . LEU A 1 95 ? 3.093 1.026 3.175 1.00 91.88 95 LEU A CA 1
ATOM 804 C C . LEU A 1 95 ? 3.257 0.602 4.643 1.00 91.88 95 LEU A C 1
ATOM 806 O O . LEU A 1 95 ? 2.253 0.351 5.310 1.00 91.88 95 LEU A O 1
ATOM 810 N N . GLU A 1 96 ? 4.488 0.521 5.149 1.00 89.88 96 GLU A N 1
ATOM 811 C CA . GLU A 1 96 ? 4.775 0.244 6.562 1.00 89.88 96 GLU A CA 1
ATOM 812 C C . GLU A 1 96 ? 4.438 1.441 7.457 1.00 89.88 96 GLU A C 1
ATOM 814 O O . GLU A 1 96 ? 3.713 1.278 8.438 1.00 89.88 96 GLU A O 1
ATOM 819 N N . GLU A 1 97 ? 4.857 2.651 7.076 1.00 89.75 97 GLU A N 1
ATOM 820 C CA . GLU A 1 97 ? 4.488 3.903 7.756 1.00 89.75 97 GLU A CA 1
ATOM 821 C C . GLU A 1 97 ? 2.963 4.046 7.881 1.00 89.75 97 GLU A C 1
ATOM 823 O O . GLU A 1 97 ? 2.447 4.396 8.944 1.00 89.75 97 GLU A O 1
ATOM 828 N N . LEU A 1 98 ? 2.216 3.687 6.830 1.00 88.88 98 LEU A N 1
ATOM 829 C CA . LEU A 1 98 ? 0.754 3.710 6.843 1.00 88.88 98 LEU A CA 1
ATOM 830 C C . LEU A 1 98 ? 0.151 2.787 7.918 1.00 88.88 98 LEU A C 1
ATOM 832 O O . LEU A 1 98 ? -0.927 3.080 8.445 1.00 88.88 98 LEU A O 1
ATOM 836 N N . LYS A 1 99 ? 0.825 1.684 8.280 1.00 84.19 99 LYS A N 1
ATOM 837 C CA . LYS A 1 99 ? 0.373 0.814 9.378 1.00 84.19 99 LYS A CA 1
ATOM 838 C C . LYS A 1 99 ? 0.443 1.543 10.718 1.00 84.19 99 LYS A C 1
ATOM 840 O O . LYS A 1 99 ? -0.521 1.468 11.474 1.00 84.19 99 LYS A O 1
ATOM 845 N N . HIS A 1 100 ? 1.524 2.277 10.971 1.00 83.06 100 HIS A N 1
ATOM 846 C CA . HIS A 1 100 ? 1.695 3.068 12.193 1.00 83.06 100 HIS A CA 1
ATOM 847 C C . HIS A 1 100 ? 0.705 4.232 12.263 1.00 83.06 100 HIS A C 1
ATOM 849 O O . HIS A 1 100 ? 0.071 4.450 13.294 1.00 83.06 100 HIS A O 1
ATOM 855 N N . LEU A 1 101 ? 0.482 4.920 11.141 1.00 84.44 101 LEU A N 1
ATOM 856 C CA . LEU A 1 101 ? -0.504 5.999 11.062 1.00 84.44 101 LEU A CA 1
ATOM 857 C C . LEU A 1 101 ? -1.922 5.520 11.381 1.00 84.44 101 LEU A C 1
ATOM 859 O O . LEU A 1 101 ? -2.672 6.219 12.056 1.00 84.44 101 LEU A O 1
ATOM 863 N N . LYS A 1 102 ? -2.292 4.303 10.958 1.00 81.81 102 LYS A N 1
ATOM 864 C CA . LYS A 1 102 ? -3.584 3.715 11.338 1.00 81.81 102 LYS A CA 1
ATOM 865 C C . LYS A 1 102 ? -3.747 3.668 12.864 1.00 81.81 102 LYS A C 1
ATOM 867 O O . LYS A 1 102 ? -4.830 3.968 13.355 1.00 81.81 102 LYS A O 1
ATOM 872 N N . GLU A 1 103 ? -2.717 3.273 13.606 1.00 78.56 103 GLU A N 1
ATOM 873 C CA . GLU A 1 103 ? -2.789 3.147 15.068 1.00 78.56 103 GLU A CA 1
ATOM 874 C C . GLU A 1 103 ? -2.993 4.506 15.748 1.00 78.56 103 GLU A C 1
ATOM 876 O O . GLU A 1 103 ? -3.831 4.617 16.645 1.00 78.56 103 GLU A O 1
ATOM 881 N N . GLY A 1 104 ? -2.295 5.546 15.280 1.00 75.25 104 GLY A N 1
ATOM 882 C CA . GLY A 1 104 ? -2.501 6.923 15.740 1.00 75.25 104 GLY A CA 1
ATOM 883 C C . GLY A 1 104 ? -3.917 7.426 15.449 1.00 75.25 104 GLY A C 1
ATOM 884 O O . GLY A 1 104 ? -4.574 7.985 16.327 1.00 75.25 104 GLY A O 1
ATOM 885 N N . LEU A 1 105 ? -4.441 7.142 14.252 1.00 76.62 105 LEU A N 1
ATOM 886 C CA . LEU A 1 105 ? -5.801 7.523 13.867 1.00 76.62 105 LEU A CA 1
ATOM 887 C C . LEU A 1 105 ? -6.867 6.880 14.763 1.00 76.62 105 LEU A C 1
ATOM 889 O O . LEU A 1 105 ? -7.809 7.548 15.183 1.00 76.62 105 LEU A O 1
ATOM 893 N N . VAL A 1 106 ? -6.712 5.592 15.083 1.00 76.12 106 VAL A N 1
ATOM 894 C CA . VAL A 1 106 ? -7.614 4.872 15.995 1.00 76.12 106 VAL A CA 1
ATOM 895 C C . VAL A 1 106 ? -7.642 5.550 17.369 1.00 76.12 106 VAL A C 1
ATOM 897 O O . VAL A 1 106 ? -8.723 5.788 17.907 1.00 76.12 106 VAL A O 1
ATOM 900 N N . ARG A 1 107 ? -6.474 5.917 17.919 1.00 71.88 107 ARG A N 1
ATOM 901 C CA . ARG A 1 107 ? -6.370 6.621 19.213 1.00 71.88 107 ARG A CA 1
ATOM 902 C C . ARG A 1 107 ? -7.064 7.976 19.191 1.00 71.88 107 ARG A C 1
ATOM 904 O O . ARG A 1 107 ? -7.794 8.292 20.126 1.00 71.88 107 ARG A O 1
ATOM 911 N N . ILE A 1 108 ? -6.882 8.736 18.111 1.00 73.44 108 ILE A N 1
ATOM 912 C CA . ILE A 1 108 ? -7.572 10.011 17.910 1.00 73.44 108 ILE A CA 1
ATOM 913 C C . ILE A 1 108 ? -9.094 9.802 17.928 1.00 73.44 108 ILE A C 1
ATOM 915 O O . ILE A 1 108 ? -9.789 10.516 18.649 1.00 73.44 108 ILE A O 1
ATOM 919 N N . TYR A 1 109 ? -9.615 8.801 17.205 1.00 71.75 109 TYR A N 1
ATOM 920 C CA . TYR A 1 109 ? -11.059 8.552 17.156 1.00 71.75 109 TYR A CA 1
ATOM 921 C C . TYR A 1 109 ? -11.657 8.107 18.497 1.00 71.75 109 TYR A C 1
ATOM 923 O O . TYR A 1 109 ? -12.735 8.579 18.852 1.00 71.75 109 TYR A O 1
ATOM 931 N N . TYR A 1 110 ? -10.955 7.273 19.274 1.00 72.44 110 TYR A N 1
ATOM 932 C CA . TYR A 1 110 ? -11.405 6.879 20.618 1.00 72.44 110 TYR A CA 1
ATOM 933 C C . TYR A 1 110 ? -11.410 8.053 21.607 1.00 72.44 110 TYR A C 1
ATOM 935 O O . TYR A 1 110 ? -12.097 7.996 22.624 1.00 72.44 110 TYR A O 1
ATOM 943 N N . GLY A 1 111 ? -10.655 9.117 21.322 1.00 70.75 111 GLY A N 1
ATOM 944 C CA . GLY A 1 111 ? -10.666 10.351 22.102 1.00 70.75 111 GLY A CA 1
ATOM 945 C C . GLY A 1 111 ? -11.902 11.231 21.880 1.00 70.75 111 GLY A C 1
ATOM 946 O O . GLY A 1 111 ? -12.074 12.201 22.620 1.00 70.75 111 GLY A O 1
ATOM 947 N N . PHE A 1 112 ? -12.758 10.928 20.895 1.00 69.19 112 PHE A N 1
ATOM 948 C CA . PHE A 1 112 ? -13.982 11.692 20.638 1.00 69.19 112 PHE A CA 1
ATOM 949 C C . PHE A 1 112 ? -15.193 11.155 21.394 1.00 69.19 112 PHE A C 1
ATOM 951 O O . PHE A 1 112 ? -15.327 9.962 21.659 1.00 69.19 112 PHE A O 1
ATOM 958 N N . ASP A 1 113 ? -16.133 12.059 21.677 1.00 68.81 113 ASP A N 1
ATOM 959 C CA . ASP A 1 113 ? -17.479 11.677 22.091 1.00 68.81 113 ASP A CA 1
ATOM 960 C C . ASP A 1 113 ? -18.138 10.885 20.954 1.00 68.81 113 ASP A C 1
ATOM 962 O O . ASP A 1 113 ? -18.394 11.418 19.868 1.00 68.81 113 ASP A O 1
ATOM 966 N N . SER A 1 114 ? -18.434 9.609 21.211 1.00 69.06 114 SER A N 1
ATOM 967 C CA . SER A 1 114 ? -19.026 8.707 20.226 1.00 69.06 114 SER A CA 1
ATOM 968 C C . SER A 1 114 ? -20.339 9.258 19.665 1.00 69.06 114 SER A C 1
ATOM 970 O O . SER A 1 114 ? -20.671 8.991 18.516 1.00 69.06 114 SER A O 1
ATOM 972 N N . ARG A 1 115 ? -21.087 10.104 20.384 1.00 74.19 115 ARG A N 1
ATOM 973 C CA . ARG A 1 115 ? -22.325 10.725 19.868 1.00 74.19 115 ARG A CA 1
ATOM 974 C C . ARG A 1 115 ? -22.095 11.644 18.667 1.00 74.19 115 ARG A C 1
ATOM 976 O O . ARG A 1 115 ? -23.033 11.879 17.913 1.00 74.19 115 ARG A O 1
ATOM 983 N N . GLN A 1 116 ? -20.873 12.138 18.486 1.00 72.50 116 GLN A N 1
ATOM 984 C CA . GLN A 1 116 ? -20.495 13.053 17.407 1.00 72.50 116 GLN A CA 1
ATOM 985 C C . GLN A 1 116 ? -19.943 12.327 16.172 1.00 72.50 116 GLN A C 1
ATOM 987 O O . GLN A 1 116 ? -19.721 12.960 15.141 1.00 72.50 116 GLN A O 1
ATOM 992 N N . LEU A 1 117 ? -19.716 11.012 16.266 1.00 75.00 117 LEU A N 1
ATOM 993 C CA . LEU A 1 117 ? -19.180 10.202 15.176 1.00 75.00 117 LEU A CA 1
ATOM 994 C C . LEU A 1 117 ? -20.297 9.617 14.305 1.00 75.00 117 LEU A C 1
ATOM 996 O O . LEU A 1 117 ? -21.346 9.198 14.803 1.00 75.00 117 LEU A O 1
ATOM 1000 N N . ASP A 1 118 ? -20.030 9.547 13.001 1.00 79.69 118 ASP A N 1
ATOM 1001 C CA . ASP A 1 118 ? -20.898 8.882 12.030 1.00 79.69 118 ASP A CA 1
ATOM 1002 C C . ASP A 1 118 ? -21.047 7.379 12.367 1.00 79.69 118 ASP A C 1
ATOM 1004 O O . ASP A 1 118 ? -20.055 6.748 12.755 1.00 79.69 118 ASP A O 1
ATOM 1008 N N . PRO A 1 119 ? -22.247 6.779 12.233 1.00 83.94 119 PRO A N 1
ATOM 1009 C CA . PRO A 1 119 ? -22.464 5.358 12.509 1.00 83.94 119 PRO A CA 1
ATOM 1010 C C . PRO A 1 119 ? -21.503 4.412 11.776 1.00 83.94 119 PRO A C 1
ATOM 1012 O O . PRO A 1 119 ? -21.055 3.435 12.372 1.00 83.94 119 PRO A O 1
ATOM 1015 N N . LEU A 1 120 ? -21.126 4.715 10.530 1.00 83.38 120 LEU A N 1
ATOM 1016 C CA . LEU A 1 120 ?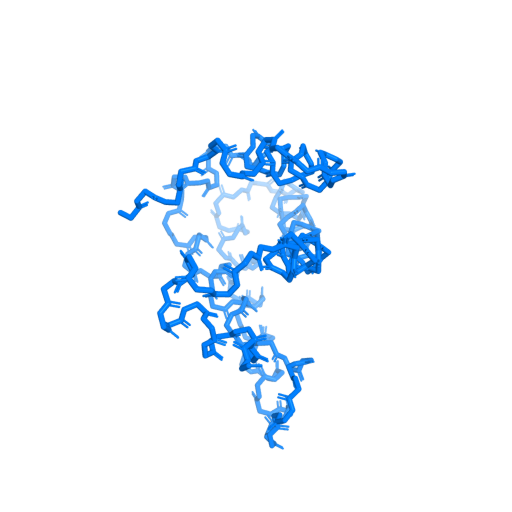 -20.184 3.895 9.767 1.00 83.38 120 LEU A CA 1
ATOM 1017 C C . LEU A 1 120 ? -18.775 3.951 10.365 1.00 83.38 120 LEU A C 1
ATOM 1019 O O . LEU A 1 120 ? -18.070 2.948 10.392 1.00 83.38 120 LEU A O 1
ATOM 1023 N N . ILE A 1 121 ? -18.357 5.115 10.870 1.00 79.69 121 ILE A N 1
ATOM 1024 C CA . ILE A 1 121 ? -17.063 5.261 11.553 1.00 79.69 121 ILE A CA 1
ATOM 1025 C C . ILE A 1 121 ? -17.060 4.409 12.824 1.00 79.69 121 ILE A C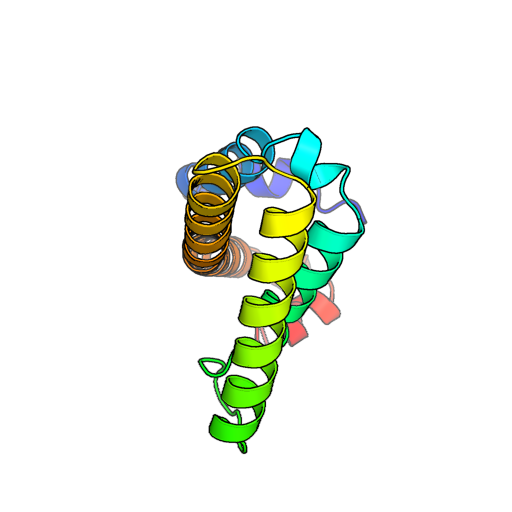 1
ATOM 1027 O O . ILE A 1 121 ? -16.084 3.711 13.084 1.00 79.69 121 ILE A O 1
ATOM 1031 N N . LYS A 1 122 ? -18.161 4.404 13.582 1.00 78.50 122 LYS A N 1
ATOM 1032 C CA . LYS A 1 122 ? -18.280 3.562 14.781 1.00 78.50 122 LYS A CA 1
ATOM 1033 C C . LYS A 1 122 ? -18.138 2.085 14.461 1.00 78.50 122 LYS A C 1
ATOM 1035 O O . LYS A 1 122 ? -17.390 1.397 15.144 1.00 78.50 122 LYS A O 1
ATOM 1040 N N . GLU A 1 123 ? -18.820 1.624 13.416 1.00 82.88 123 GLU A N 1
ATOM 1041 C CA . GLU A 1 123 ? -18.745 0.235 12.966 1.00 82.88 123 GLU A CA 1
ATOM 1042 C C . GLU A 1 123 ? -17.329 -0.128 12.497 1.00 82.88 123 GLU A C 1
ATOM 1044 O O . GLU A 1 123 ? -16.774 -1.134 12.921 1.00 82.88 123 GLU A O 1
ATOM 1049 N N . LEU A 1 124 ? -16.697 0.719 11.679 1.00 82.00 124 LEU A N 1
ATOM 1050 C CA . LEU A 1 124 ? -15.353 0.468 11.144 1.00 82.00 124 LEU A CA 1
ATOM 1051 C C . LEU A 1 124 ? -14.256 0.387 12.216 1.00 82.00 124 LEU A C 1
ATOM 1053 O O . LEU A 1 124 ? -13.216 -0.233 11.974 1.00 82.00 124 LEU A O 1
ATOM 1057 N N . PHE A 1 125 ? -14.458 1.044 13.358 1.00 75.69 125 PHE A N 1
ATOM 1058 C CA . PHE A 1 125 ? -13.500 1.094 14.459 1.00 75.69 125 PHE A CA 1
ATOM 1059 C C . PHE A 1 125 ? -13.952 0.326 15.712 1.00 75.69 125 PHE A C 1
ATOM 1061 O O . PHE A 1 125 ? -13.300 0.456 16.745 1.00 75.69 125 PHE A O 1
ATOM 1068 N N . ASP A 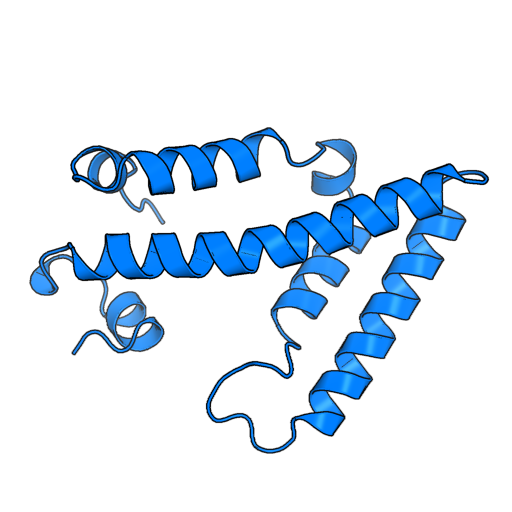1 126 ? -15.035 -0.453 15.642 1.00 73.31 126 ASP A N 1
ATOM 1069 C CA . ASP A 1 126 ? -15.615 -1.172 16.787 1.00 73.31 126 ASP A CA 1
ATOM 1070 C C . ASP A 1 126 ? -15.856 -0.257 18.017 1.00 73.31 126 ASP A C 1
ATOM 1072 O O . ASP A 1 126 ? -15.634 -0.638 19.169 1.00 73.31 126 ASP A O 1
ATOM 1076 N N . MET A 1 127 ? -16.293 0.986 17.779 1.00 65.12 127 MET A N 1
ATOM 1077 C CA . MET A 1 127 ? -16.609 1.985 18.810 1.00 65.12 127 MET A CA 1
ATOM 1078 C C . MET A 1 127 ? -18.106 1.941 19.142 1.00 65.12 127 MET A C 1
ATOM 1080 O O . MET A 1 127 ? -18.864 2.822 18.725 1.00 65.12 127 MET A O 1
ATOM 1084 N N . MET A 1 128 ? -18.543 0.888 19.841 1.00 55.75 128 MET A N 1
ATOM 1085 C CA . MET A 1 128 ? -19.901 0.794 20.406 1.00 55.75 128 MET A CA 1
ATOM 1086 C C . MET A 1 128 ? -19.992 1.444 21.785 1.00 55.75 128 MET A C 1
ATOM 1088 O O . MET A 1 128 ? -19.109 1.166 22.626 1.00 55.75 128 MET A O 1
#

InterPro domains:
  IPR000536 Nuclear hormone receptor, ligand-binding domain [PS51843] (1-128)
  IPR035500 Nuclear hormone receptor-like domain superfamily [G3DSA:1.10.565.10] (1-127)
  IPR035500 Nuclear hormone receptor-like domain superfamily [SSF48508] (6-126)
  IPR050234 Nuclear hormone receptor family NR1 subfamily [PTHR24082] (3-125)

Foldseek 3Di:
DCPPVVLVVPDPLVVLVVLVVCLVVPPDPVCVPPPVLVVLLVLLLVLALPDPPDDCSVVSVVSNVVSLVVNLVVLPVVDDDCVSVVVSVVSVVSSVSVVVSVVSVLVSVVPDDPVPDDPVVCVVNVPD